Protein AF-A0A943RKL8-F1 (afdb_monomer_lite)

Foldseek 3Di:
DAPCPPPQALVVVLVCCVVPNQDPDPVNLVSNLVRVVPYDVVRLLVLLQFCQAADPVRHGDSVHHDDHPGHRSNVSSLVSCVVNDPPVVSVVSCLVRRPPCNVVVVVVVVVVVVVVVVVVVVVVVVVVVVVVVVVVVVVVVVVVVVVVVVVVVVVVVVVVVVVVVVVVVVVVVVVVD

Sequence (177 aa):
MSKYDDIKTAAELVAEVRAHGLSLDQEDICRVQDIFGNAPIEDLVALANDIGRNNRNGEPDPKGSMSSNRPATQNTFYSILFRIWHWEDATRFWNQHTNPEHEEVMELRAKLKAEMSEHSTTKKVLEHEHSAVLDERGQVCELKAKVACLESFRHENNMTIMELKAKLYDLMVEKEG

pLDDT: mean 90.19, std 8.14, range [50.78, 97.88]

Secondary structure (DSSP, 8-state):
--TTTT--SHHHHHHHHHHH----SHHHHHHHHHHHHHS-HHHHHHHHH--S-B-TTSSB-TT--B--SSPPSHHHHHHHHHHHS-HHHHHHHHHHHT-TTHHHHHHHHHHHHHHHHHHHHHHHHHHHHHHHHHHHHHHHHHHHHHHHHHHHHHHHHHHHHHHHHHHHHHHHHHHH-

Structure (mmCIF, N/CA/C/O backbone):
data_AF-A0A943RKL8-F1
#
_entry.id   AF-A0A943RKL8-F1
#
loop_
_atom_site.group_PDB
_atom_site.id
_atom_site.type_symbol
_atom_site.label_atom_id
_atom_site.label_alt_id
_atom_site.label_comp_id
_atom_site.label_asym_id
_atom_site.label_entity_id
_atom_site.label_seq_id
_atom_site.pdbx_PDB_ins_code
_atom_site.Cartn_x
_atom_site.Cartn_y
_atom_site.Cartn_z
_atom_site.occupancy
_atom_site.B_iso_or_equiv
_atom_site.auth_seq_id
_atom_site.auth_comp_id
_atom_site.auth_asym_id
_atom_site.auth_atom_id
_atom_site.pdbx_PDB_model_num
ATOM 1 N N . MET A 1 1 ? 21.661 -7.142 -40.809 1.00 74.62 1 MET A N 1
ATOM 2 C CA . MET A 1 1 ? 22.591 -6.323 -39.997 1.00 74.62 1 MET A CA 1
ATOM 3 C C . MET A 1 1 ? 21.733 -5.269 -39.364 1.00 74.62 1 MET A C 1
ATOM 5 O O . MET A 1 1 ? 21.033 -4.573 -40.099 1.00 74.62 1 MET A O 1
ATOM 9 N N . SER A 1 2 ? 21.715 -5.241 -38.040 1.00 82.19 2 SER A N 1
ATOM 10 C CA . SER A 1 2 ? 20.876 -4.314 -37.302 1.00 82.19 2 SER A CA 1
ATOM 11 C C . SER A 1 2 ? 21.472 -2.917 -37.402 1.00 82.19 2 SER A C 1
ATOM 13 O O . SER A 1 2 ? 22.690 -2.736 -37.367 1.00 82.19 2 SER A O 1
ATOM 15 N N . LYS A 1 3 ? 20.615 -1.898 -37.472 1.00 85.38 3 LYS A N 1
ATOM 16 C CA . LYS A 1 3 ? 21.073 -0.501 -37.441 1.00 85.38 3 LYS A CA 1
ATOM 17 C C . LYS A 1 3 ? 21.693 -0.107 -36.091 1.00 85.38 3 LYS A C 1
ATOM 19 O O . LYS A 1 3 ? 22.279 0.962 -35.972 1.00 85.38 3 LYS A O 1
ATOM 24 N N . TYR A 1 4 ? 21.548 -0.965 -35.082 1.00 91.00 4 TYR A N 1
ATOM 25 C CA . TYR A 1 4 ? 22.038 -0.775 -33.722 1.00 91.00 4 TYR A CA 1
ATOM 26 C C . TYR A 1 4 ? 23.272 -1.636 -33.401 1.00 91.00 4 TYR A C 1
ATOM 28 O O . TYR A 1 4 ? 23.685 -1.698 -32.243 1.00 91.00 4 TYR A O 1
ATOM 36 N N . ASP A 1 5 ? 23.875 -2.303 -34.392 1.00 87.12 5 ASP A N 1
ATOM 37 C CA . ASP A 1 5 ? 25.042 -3.173 -34.179 1.00 87.12 5 ASP A CA 1
ATOM 38 C C . ASP A 1 5 ? 26.249 -2.406 -33.606 1.00 87.12 5 ASP A C 1
ATOM 40 O O . ASP A 1 5 ? 26.923 -2.905 -32.702 1.00 87.12 5 ASP A O 1
ATOM 44 N N . ASP A 1 6 ? 26.457 -1.161 -34.044 1.00 90.56 6 ASP A N 1
ATOM 45 C CA . ASP A 1 6 ? 27.565 -0.306 -33.596 1.00 90.56 6 ASP A CA 1
ATOM 46 C C . ASP A 1 6 ? 27.328 0.358 -32.226 1.00 90.56 6 ASP A C 1
ATOM 48 O O . ASP A 1 6 ? 28.255 0.927 -31.641 1.00 90.56 6 ASP A O 1
ATOM 52 N N . ILE A 1 7 ? 26.107 0.274 -31.686 1.00 92.31 7 ILE A N 1
ATOM 53 C CA . ILE A 1 7 ? 25.731 0.907 -30.418 1.00 92.31 7 ILE A CA 1
ATOM 54 C C . ILE A 1 7 ? 26.091 0.000 -29.245 1.00 92.31 7 ILE A C 1
ATOM 56 O O . ILE A 1 7 ? 25.768 -1.193 -29.228 1.00 92.31 7 ILE A O 1
ATOM 60 N N . LYS A 1 8 ? 26.745 0.579 -28.231 1.00 88.94 8 LYS A N 1
ATOM 61 C CA . LYS A 1 8 ? 27.226 -0.168 -27.059 1.00 88.94 8 LYS A CA 1
ATOM 62 C C . LYS A 1 8 ? 26.520 0.211 -25.771 1.00 88.94 8 LYS A C 1
ATOM 64 O O . LYS A 1 8 ? 26.449 -0.624 -24.874 1.00 88.94 8 LYS A O 1
ATOM 69 N N . THR A 1 9 ? 26.013 1.437 -25.661 1.00 92.44 9 THR A N 1
ATOM 70 C CA . THR A 1 9 ? 25.404 1.928 -24.418 1.00 92.44 9 THR A CA 1
ATOM 71 C C . THR A 1 9 ? 23.924 2.257 -24.582 1.00 92.44 9 THR A C 1
ATOM 73 O O . THR A 1 9 ? 23.459 2.640 -25.658 1.00 92.44 9 THR A O 1
ATOM 76 N N . ALA A 1 10 ? 23.167 2.158 -23.486 1.00 92.50 10 ALA A N 1
ATOM 77 C CA . ALA A 1 10 ? 21.762 2.563 -23.467 1.00 92.50 10 ALA A CA 1
ATOM 78 C C . ALA A 1 10 ? 21.591 4.064 -23.770 1.00 92.50 10 ALA A C 1
ATOM 80 O O . ALA A 1 10 ? 20.625 4.457 -24.421 1.00 92.50 10 ALA A O 1
ATOM 81 N N . ALA A 1 11 ? 22.547 4.905 -23.359 1.00 92.50 11 ALA A N 1
ATOM 82 C CA . ALA A 1 11 ? 22.515 6.342 -23.622 1.00 92.50 11 ALA A CA 1
ATOM 83 C C . ALA A 1 11 ? 22.694 6.671 -25.114 1.00 92.50 11 ALA A C 1
ATOM 85 O O . ALA A 1 11 ? 21.946 7.489 -25.654 1.00 92.50 11 ALA A O 1
ATOM 86 N N . GLU A 1 12 ? 23.638 6.007 -25.790 1.00 93.19 12 GLU A N 1
ATOM 87 C CA . GLU A 1 12 ? 23.808 6.100 -27.247 1.00 93.19 12 GLU A CA 1
ATOM 88 C C . GLU A 1 12 ? 22.541 5.646 -27.973 1.00 93.19 12 GLU A C 1
ATOM 90 O O . GLU A 1 12 ? 22.071 6.331 -28.879 1.00 93.19 12 GLU A O 1
ATOM 95 N N . LEU A 1 13 ? 21.933 4.544 -27.524 1.00 93.75 13 LEU A N 1
ATOM 96 C CA . LEU A 1 13 ? 20.703 4.035 -28.118 1.00 93.75 13 LEU A CA 1
ATOM 97 C C . LEU A 1 13 ? 19.536 5.018 -27.973 1.00 93.75 13 LEU A C 1
ATOM 99 O O . LEU A 1 13 ? 18.816 5.275 -28.936 1.00 93.75 13 LEU A O 1
ATOM 103 N N . VAL A 1 14 ? 19.352 5.604 -26.788 1.00 93.62 14 VAL A N 1
ATOM 104 C CA . VAL A 1 14 ? 18.321 6.625 -26.557 1.00 93.62 14 VAL A CA 1
ATOM 105 C C . VAL A 1 14 ? 18.575 7.866 -27.418 1.00 93.62 14 VAL A C 1
ATOM 107 O O . VAL A 1 14 ? 17.624 8.449 -27.943 1.00 93.62 14 VAL A O 1
ATOM 110 N N . ALA A 1 15 ? 19.835 8.270 -27.602 1.00 91.75 15 ALA A N 1
ATOM 111 C CA . ALA A 1 15 ? 20.188 9.389 -28.471 1.00 91.75 15 ALA A CA 1
ATOM 112 C C . ALA A 1 15 ? 19.869 9.097 -29.948 1.00 91.75 15 ALA A C 1
ATOM 114 O O . ALA A 1 15 ? 19.265 9.948 -30.606 1.00 91.75 15 ALA A O 1
ATOM 115 N N . GLU A 1 16 ? 20.201 7.898 -30.428 1.00 92.56 16 GLU A N 1
ATOM 116 C CA . GLU A 1 16 ? 19.923 7.436 -31.791 1.00 92.56 16 GLU A CA 1
ATOM 117 C C . GLU A 1 16 ? 18.415 7.356 -32.058 1.00 92.56 16 GLU A C 1
ATOM 119 O O . GLU A 1 16 ? 17.901 7.928 -33.020 1.00 92.56 16 GLU A O 1
ATOM 124 N N . VAL A 1 17 ? 17.666 6.720 -31.155 1.00 93.12 17 VAL A N 1
ATOM 125 C CA . VAL A 1 17 ? 16.204 6.607 -31.252 1.00 93.12 17 VAL A CA 1
ATOM 126 C C . VAL A 1 17 ? 15.536 7.979 -31.200 1.00 93.12 17 VAL A C 1
ATOM 128 O O . VAL A 1 17 ? 14.541 8.204 -31.885 1.00 93.12 17 VAL A O 1
ATOM 131 N N . ARG A 1 18 ? 16.079 8.930 -30.438 1.00 90.56 18 ARG A N 1
ATOM 132 C CA . ARG A 1 18 ? 15.568 10.305 -30.416 1.00 90.56 18 ARG A CA 1
ATOM 133 C C . ARG A 1 18 ? 15.784 11.027 -31.749 1.00 90.56 18 ARG A C 1
ATOM 135 O O . ARG A 1 18 ? 14.936 11.826 -32.130 1.00 90.56 18 ARG A O 1
ATOM 142 N N . ALA A 1 19 ? 16.908 10.789 -32.424 1.00 90.25 19 ALA A N 1
ATOM 143 C CA . ALA A 1 19 ? 17.242 11.453 -33.683 1.00 90.25 19 ALA A CA 1
ATOM 144 C C . ALA A 1 19 ? 16.520 10.832 -34.891 1.00 90.25 19 ALA A C 1
ATOM 146 O O . ALA A 1 19 ? 16.073 11.556 -35.781 1.00 90.25 19 ALA A O 1
ATOM 147 N N . HIS A 1 20 ? 16.384 9.505 -34.907 1.00 91.38 20 HIS A N 1
ATOM 148 C CA . HIS A 1 20 ? 15.975 8.747 -36.094 1.00 91.38 20 HIS A CA 1
ATOM 149 C C . HIS A 1 20 ? 14.748 7.848 -35.885 1.00 91.38 20 HIS A C 1
ATOM 151 O O . HIS A 1 20 ? 14.254 7.249 -36.840 1.00 91.38 20 HIS A O 1
ATOM 157 N N . GLY A 1 21 ? 14.226 7.764 -34.661 1.00 91.19 21 GLY A N 1
ATOM 158 C CA . GLY A 1 21 ? 13.115 6.887 -34.304 1.00 91.19 21 GLY A CA 1
ATOM 159 C C . GLY A 1 21 ? 13.536 5.437 -34.034 1.00 91.19 21 GLY A C 1
ATOM 160 O O . GLY A 1 21 ? 14.584 4.943 -34.473 1.00 91.19 21 GLY A O 1
ATOM 161 N N . LEU A 1 22 ? 12.681 4.728 -33.294 1.00 92.25 22 LEU A N 1
ATOM 162 C CA . LEU A 1 22 ? 12.873 3.314 -32.979 1.00 92.25 22 LEU A CA 1
ATOM 163 C C . LEU A 1 22 ? 12.516 2.463 -34.204 1.00 92.25 22 LEU A C 1
ATOM 165 O O . LEU A 1 22 ? 11.413 2.583 -34.735 1.00 92.25 22 LEU A O 1
ATOM 169 N N . SER A 1 23 ? 13.442 1.613 -34.655 1.00 92.94 23 SER A N 1
ATOM 170 C CA . SER A 1 23 ? 13.109 0.601 -35.666 1.00 92.94 23 SER A CA 1
ATOM 171 C C . SER A 1 23 ? 12.179 -0.449 -35.076 1.00 92.94 23 SER A C 1
ATOM 173 O O . SER A 1 23 ? 12.304 -0.806 -33.906 1.00 92.94 23 SER A O 1
ATOM 175 N N . LEU A 1 24 ? 11.245 -0.933 -35.891 1.00 90.31 24 LEU A N 1
ATOM 176 C CA . LEU A 1 24 ? 10.296 -1.978 -35.511 1.00 90.31 24 LEU A CA 1
ATOM 177 C C . LEU A 1 24 ? 10.668 -3.348 -36.086 1.00 90.31 24 LEU A C 1
ATOM 179 O O . LEU A 1 24 ? 9.935 -4.311 -35.855 1.00 90.31 24 LEU A O 1
ATOM 183 N N . ASP A 1 25 ? 11.780 -3.434 -36.816 1.00 93.56 25 ASP A N 1
ATOM 184 C CA . ASP A 1 25 ? 12.281 -4.691 -37.355 1.00 93.56 25 ASP A CA 1
ATOM 185 C C . ASP A 1 25 ? 12.717 -5.615 -36.214 1.00 93.56 25 ASP A C 1
ATOM 187 O O . ASP A 1 25 ? 13.297 -5.182 -35.217 1.00 93.56 25 ASP A O 1
ATOM 191 N N . GLN A 1 26 ? 12.424 -6.910 -36.343 1.00 90.75 26 GLN A N 1
ATOM 192 C CA . GLN A 1 26 ? 12.618 -7.863 -35.249 1.00 90.75 26 GLN A CA 1
ATOM 193 C C . GLN A 1 26 ? 14.086 -7.967 -34.807 1.00 90.75 26 GLN A C 1
ATOM 195 O O . GLN A 1 26 ? 14.352 -7.988 -33.608 1.00 90.75 26 GLN A O 1
ATOM 200 N N . GLU A 1 27 ? 15.028 -7.987 -35.755 1.00 91.88 27 GLU A N 1
ATOM 201 C CA . GLU A 1 27 ? 16.470 -8.009 -35.460 1.00 91.88 27 GLU A CA 1
ATOM 202 C C . GLU A 1 27 ? 16.899 -6.774 -34.652 1.00 91.88 27 GLU A C 1
ATOM 204 O O . GLU A 1 27 ? 17.646 -6.891 -33.681 1.00 91.88 27 GLU A O 1
ATOM 209 N N . ASP A 1 28 ? 16.365 -5.602 -35.005 1.00 92.25 28 ASP A N 1
ATOM 210 C CA . ASP A 1 28 ? 16.646 -4.347 -34.316 1.00 92.25 28 ASP A CA 1
ATOM 211 C C . ASP A 1 28 ? 16.054 -4.336 -32.900 1.00 92.25 28 ASP A C 1
ATOM 213 O O . ASP A 1 28 ? 16.731 -3.932 -31.959 1.00 92.25 28 ASP A O 1
ATOM 217 N N . ILE A 1 29 ? 14.824 -4.823 -32.712 1.00 92.88 29 ILE A N 1
ATOM 218 C CA . ILE A 1 29 ? 14.196 -4.919 -31.384 1.00 92.88 29 ILE A CA 1
ATOM 219 C C . ILE A 1 29 ? 14.968 -5.875 -30.468 1.00 92.88 29 ILE A C 1
ATOM 221 O O . ILE A 1 29 ? 15.193 -5.539 -29.304 1.00 92.88 29 ILE A O 1
ATOM 225 N N . CYS A 1 30 ? 15.416 -7.026 -30.977 1.00 92.50 30 CYS A N 1
ATOM 226 C CA . CYS A 1 30 ? 16.261 -7.945 -30.212 1.00 92.50 30 CYS A CA 1
ATOM 227 C C . CYS A 1 30 ? 17.591 -7.286 -29.823 1.00 92.50 30 CYS A C 1
ATOM 229 O O . CYS A 1 30 ? 18.016 -7.381 -28.674 1.00 92.50 30 CYS A O 1
ATOM 231 N N . ARG A 1 31 ? 18.213 -6.528 -30.734 1.00 93.06 31 ARG A N 1
ATOM 232 C CA . ARG A 1 31 ? 19.454 -5.809 -30.430 1.00 93.06 31 ARG A CA 1
ATOM 233 C C . ARG A 1 31 ? 19.253 -4.727 -29.364 1.00 93.06 31 ARG A C 1
ATOM 235 O O . ARG A 1 31 ? 20.083 -4.585 -28.470 1.00 93.06 31 ARG A O 1
ATOM 242 N N . VAL A 1 32 ? 18.141 -3.993 -29.421 1.00 94.25 32 VAL A N 1
ATOM 243 C CA . VAL A 1 32 ? 17.751 -3.002 -28.402 1.00 94.25 32 VAL A CA 1
ATOM 244 C C . VAL A 1 32 ? 17.541 -3.674 -27.042 1.00 94.25 32 VAL A C 1
ATOM 246 O O . VAL A 1 32 ? 18.025 -3.160 -26.032 1.00 94.25 32 VAL A O 1
ATOM 249 N N . GLN A 1 33 ? 16.863 -4.828 -27.014 1.00 93.94 33 GLN A N 1
ATOM 250 C CA . GLN A 1 33 ? 16.694 -5.644 -25.808 1.00 93.94 33 GLN A CA 1
ATOM 251 C C . GLN A 1 33 ? 18.042 -6.043 -25.206 1.00 93.94 33 GLN A C 1
ATOM 253 O O . GLN A 1 33 ? 18.228 -5.870 -24.005 1.00 93.94 33 GLN A O 1
ATOM 258 N N . ASP A 1 34 ? 18.991 -6.500 -26.022 1.00 94.38 34 ASP A N 1
ATOM 259 C CA . ASP A 1 34 ? 20.329 -6.870 -25.555 1.00 94.38 34 ASP A CA 1
ATOM 260 C C . ASP A 1 34 ? 21.092 -5.673 -24.980 1.00 94.38 34 ASP A C 1
ATOM 262 O O . ASP A 1 34 ? 21.758 -5.796 -23.952 1.00 94.38 34 ASP A O 1
ATOM 266 N N . ILE A 1 35 ? 21.010 -4.503 -25.619 1.00 93.56 35 ILE A N 1
ATOM 267 C CA . ILE A 1 35 ? 21.687 -3.289 -25.139 1.00 93.56 35 ILE A CA 1
ATOM 268 C C . ILE A 1 35 ? 21.117 -2.865 -23.780 1.00 93.56 35 ILE A C 1
ATOM 270 O O . ILE A 1 35 ? 21.881 -2.587 -22.859 1.00 93.56 35 ILE A O 1
ATOM 274 N N . PHE A 1 36 ? 19.790 -2.848 -23.627 1.00 93.62 36 PHE A N 1
ATOM 275 C CA . PHE A 1 36 ? 19.147 -2.492 -22.357 1.00 93.62 36 PHE A CA 1
ATOM 276 C C . PHE A 1 36 ? 19.339 -3.571 -21.284 1.00 93.62 36 PHE A C 1
ATOM 278 O O . PHE A 1 36 ? 19.518 -3.238 -20.119 1.00 93.62 36 PHE A O 1
ATOM 285 N N . GLY A 1 37 ? 19.332 -4.851 -21.661 1.00 91.69 37 GLY A N 1
ATOM 286 C CA . GLY A 1 37 ? 19.516 -5.976 -20.742 1.00 91.69 37 GLY A CA 1
ATOM 287 C C . GLY A 1 37 ? 20.939 -6.106 -20.197 1.00 91.69 37 GLY A C 1
ATOM 288 O O . GLY A 1 37 ? 21.119 -6.621 -19.097 1.00 91.69 37 GLY A O 1
ATOM 289 N N . ASN A 1 38 ? 21.941 -5.619 -20.936 1.00 93.31 38 ASN A N 1
ATOM 290 C CA . ASN A 1 38 ? 23.343 -5.607 -20.505 1.00 93.31 38 ASN A CA 1
ATOM 291 C C . ASN A 1 38 ? 23.782 -4.274 -19.871 1.00 93.31 38 ASN A C 1
ATOM 293 O O . ASN A 1 38 ? 24.912 -4.174 -19.391 1.00 93.31 38 ASN A O 1
ATOM 297 N N . ALA A 1 39 ? 22.930 -3.247 -19.885 1.00 93.81 39 ALA A N 1
ATOM 298 C CA . ALA A 1 39 ? 23.236 -1.962 -19.269 1.00 93.81 39 ALA A CA 1
ATOM 299 C C . ALA A 1 39 ? 23.153 -2.054 -17.733 1.00 93.81 39 ALA A C 1
ATOM 301 O O . ALA A 1 39 ? 22.281 -2.750 -17.203 1.00 93.81 39 ALA A O 1
ATOM 302 N N . PRO A 1 40 ? 24.024 -1.345 -16.993 1.00 93.62 40 PRO A N 1
ATOM 303 C CA . PRO A 1 40 ? 23.907 -1.267 -15.545 1.00 93.62 40 PRO A CA 1
ATOM 304 C C . PRO A 1 40 ? 22.622 -0.523 -15.164 1.00 93.62 40 PRO A C 1
ATOM 306 O O . PRO A 1 40 ? 22.170 0.395 -15.857 1.00 93.62 40 PRO A O 1
ATOM 309 N N . ILE A 1 41 ? 22.024 -0.926 -14.043 1.00 90.88 41 ILE A N 1
ATOM 310 C CA . ILE A 1 41 ? 20.734 -0.390 -13.602 1.00 90.88 41 ILE A CA 1
ATOM 311 C C . ILE A 1 41 ? 20.818 1.116 -13.332 1.00 90.88 41 ILE A C 1
ATOM 313 O O . ILE A 1 41 ? 19.871 1.845 -13.611 1.00 90.88 41 ILE A O 1
ATOM 317 N N . GLU A 1 42 ? 21.967 1.600 -12.862 1.00 90.06 42 GLU A N 1
ATOM 318 C CA . GLU A 1 42 ? 22.226 3.008 -12.578 1.00 90.06 42 GLU A CA 1
ATOM 319 C C . GLU A 1 42 ? 22.132 3.876 -13.840 1.00 90.06 42 GLU A C 1
ATOM 321 O O . GLU A 1 42 ? 21.551 4.960 -13.790 1.00 90.06 42 GLU A O 1
ATOM 326 N N . ASP A 1 43 ? 22.620 3.381 -14.982 1.00 91.62 43 ASP A N 1
ATOM 327 C CA . ASP A 1 43 ? 22.546 4.097 -16.262 1.00 91.62 43 ASP A CA 1
ATOM 328 C C . ASP A 1 43 ? 21.101 4.165 -16.769 1.00 91.62 43 ASP A C 1
ATOM 330 O O . ASP A 1 43 ? 20.649 5.203 -17.260 1.00 91.62 43 ASP A O 1
ATOM 334 N N . LEU A 1 44 ? 20.341 3.075 -16.610 1.00 93.00 44 LEU A N 1
ATOM 335 C CA . LEU A 1 44 ? 18.919 3.040 -16.956 1.00 93.00 44 LEU A CA 1
ATOM 336 C C . LEU A 1 44 ? 18.113 3.996 -16.071 1.00 93.00 44 LEU A C 1
ATOM 338 O O . LEU A 1 44 ? 17.272 4.736 -16.575 1.00 93.00 44 LEU A O 1
ATOM 342 N N . VAL A 1 45 ? 18.397 4.030 -14.767 1.00 91.62 45 VAL A N 1
ATOM 343 C CA . VAL A 1 45 ? 17.763 4.954 -13.815 1.00 91.62 45 VAL A CA 1
ATOM 344 C C . VAL A 1 45 ? 18.117 6.406 -14.143 1.00 91.62 45 VAL A C 1
ATOM 346 O O . VAL A 1 45 ? 17.239 7.269 -14.094 1.00 91.62 45 VAL A O 1
ATOM 349 N N . ALA A 1 46 ? 19.362 6.694 -14.530 1.00 89.56 46 ALA A N 1
ATOM 350 C CA . ALA A 1 46 ? 19.777 8.034 -14.937 1.00 89.56 46 ALA A CA 1
ATOM 351 C C . ALA A 1 46 ? 19.011 8.522 -16.180 1.00 89.56 46 ALA A C 1
ATOM 353 O O . ALA A 1 46 ? 18.523 9.651 -16.193 1.00 89.56 46 ALA A O 1
ATOM 354 N N . LEU A 1 47 ? 18.844 7.664 -17.192 1.00 91.44 47 LEU A N 1
ATOM 355 C CA . LEU A 1 47 ? 18.055 7.966 -18.395 1.00 91.44 47 LEU A CA 1
ATOM 356 C C . LEU A 1 47 ? 16.560 8.113 -18.081 1.00 91.44 47 LEU A C 1
ATOM 358 O O . LEU A 1 47 ? 15.894 9.010 -18.597 1.00 91.44 47 LEU A O 1
ATOM 362 N N . ALA A 1 48 ? 16.034 7.260 -17.204 1.00 91.25 48 ALA A N 1
ATOM 363 C CA . ALA A 1 48 ? 14.640 7.289 -16.780 1.00 91.25 48 ALA A CA 1
ATOM 364 C C . ALA A 1 48 ? 14.280 8.553 -15.992 1.00 91.25 48 ALA A C 1
ATOM 366 O O . ALA A 1 48 ? 13.140 9.009 -16.055 1.00 91.25 48 ALA A O 1
ATOM 367 N N . ASN A 1 49 ? 15.238 9.130 -15.267 1.00 88.75 49 ASN A N 1
ATOM 368 C CA . ASN A 1 49 ? 15.038 10.305 -14.419 1.00 88.75 49 ASN A CA 1
ATOM 369 C C . ASN A 1 49 ? 15.533 11.617 -15.042 1.00 88.75 49 ASN A C 1
ATOM 371 O O . ASN A 1 49 ? 15.373 12.685 -14.449 1.00 88.75 49 ASN A O 1
ATOM 375 N N . ASP A 1 50 ? 16.089 11.574 -16.252 1.00 88.50 50 ASP A N 1
ATOM 376 C CA . ASP A 1 50 ? 16.488 12.771 -16.979 1.00 88.50 50 ASP A CA 1
ATOM 377 C C . ASP A 1 50 ? 15.287 13.458 -17.653 1.00 88.50 50 ASP A C 1
ATOM 379 O O . ASP A 1 50 ? 14.922 13.203 -18.808 1.00 88.50 50 ASP A O 1
ATOM 383 N N . ILE A 1 51 ? 14.733 14.421 -16.918 1.00 85.25 51 ILE A N 1
ATOM 384 C CA . ILE A 1 51 ? 13.657 15.316 -17.356 1.00 85.25 51 ILE A CA 1
ATOM 385 C C . ILE A 1 51 ? 14.157 16.573 -18.091 1.00 85.25 51 ILE A C 1
ATOM 387 O O . ILE A 1 51 ? 13.400 17.527 -18.277 1.00 85.25 51 ILE A O 1
ATOM 391 N N . GLY A 1 52 ? 15.432 16.622 -18.494 1.00 83.38 52 GLY A N 1
ATOM 392 C CA . GLY A 1 52 ? 16.005 17.782 -19.183 1.00 83.38 52 GLY A CA 1
ATOM 393 C C . GLY A 1 52 ? 16.167 19.008 -18.282 1.00 83.38 52 GLY A C 1
ATOM 394 O O . GLY A 1 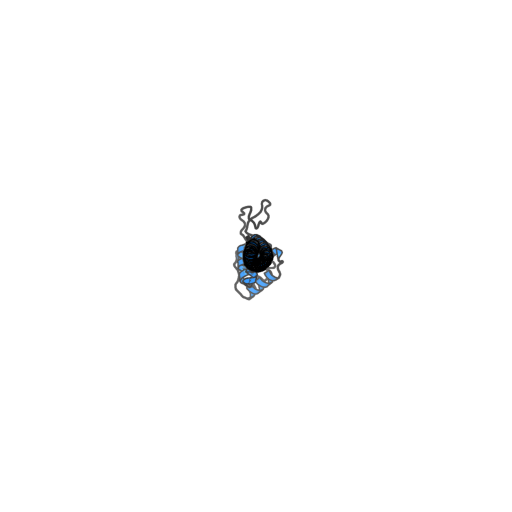52 ? 16.187 20.137 -18.767 1.00 83.38 52 GLY A O 1
ATOM 395 N N . ARG A 1 53 ? 16.263 18.819 -16.963 1.00 83.31 53 ARG A N 1
ATOM 396 C CA . ARG A 1 53 ? 16.471 19.897 -15.987 1.00 83.31 53 ARG A CA 1
ATOM 397 C C . ARG A 1 53 ? 17.741 19.673 -15.193 1.00 83.31 53 ARG A C 1
ATOM 399 O O . ARG A 1 53 ? 18.162 18.534 -15.010 1.00 83.31 53 ARG A O 1
ATOM 406 N N . ASN A 1 54 ? 18.312 20.775 -14.715 1.00 81.81 54 ASN A N 1
ATOM 407 C CA . ASN A 1 54 ? 19.531 20.757 -13.921 1.00 81.81 54 ASN A CA 1
ATOM 408 C C . ASN A 1 54 ? 19.291 21.346 -12.524 1.00 81.81 54 ASN A C 1
ATOM 410 O O . ASN A 1 54 ? 18.373 22.143 -12.316 1.00 81.81 54 ASN A O 1
ATOM 414 N N . ASN A 1 55 ? 20.146 20.982 -11.573 1.00 80.06 55 ASN A N 1
ATOM 415 C CA . ASN A 1 55 ? 20.237 21.625 -10.270 1.00 80.06 55 ASN A CA 1
ATOM 416 C C . ASN A 1 55 ? 21.040 22.940 -10.375 1.00 80.06 55 ASN A C 1
ATOM 418 O O . ASN A 1 55 ? 21.517 23.332 -11.443 1.00 80.06 55 ASN A O 1
ATOM 422 N N . ARG A 1 56 ? 21.221 23.636 -9.246 1.00 77.12 56 ARG A N 1
ATOM 423 C CA . ARG A 1 56 ? 21.998 24.892 -9.181 1.00 77.12 56 ARG A CA 1
ATOM 424 C C . ARG A 1 56 ? 23.477 24.734 -9.558 1.00 77.12 56 ARG A C 1
ATOM 426 O O . ARG A 1 56 ? 24.108 25.729 -9.894 1.00 77.12 56 ARG A O 1
ATOM 433 N N . ASN A 1 57 ? 23.999 23.510 -9.524 1.00 77.44 57 ASN A N 1
ATOM 434 C CA . ASN A 1 57 ? 25.382 23.184 -9.864 1.00 77.44 57 ASN A CA 1
ATOM 435 C C . ASN A 1 57 ? 25.539 22.780 -11.343 1.00 77.44 57 ASN A C 1
ATOM 437 O O . ASN A 1 57 ? 26.655 22.544 -11.793 1.00 77.44 57 ASN A O 1
ATOM 441 N N . GLY A 1 58 ? 24.441 22.722 -12.109 1.00 68.06 58 GLY A N 1
ATOM 442 C CA . GLY A 1 58 ? 24.446 22.317 -13.516 1.00 68.06 58 GLY A CA 1
ATOM 443 C C . GLY A 1 58 ? 24.365 20.805 -13.748 1.00 68.06 58 GLY A C 1
ATOM 444 O O . GLY A 1 58 ? 24.452 20.373 -14.896 1.00 68.06 58 GLY A O 1
ATOM 445 N N . GLU A 1 59 ? 24.169 20.005 -12.701 1.00 75.56 59 GLU A N 1
A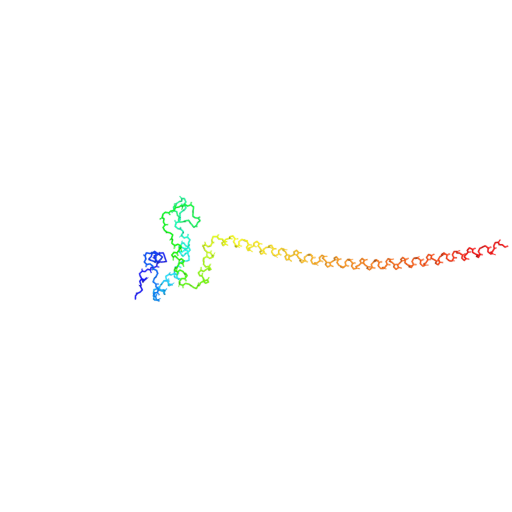TOM 446 C CA . GLU A 1 59 ? 24.014 18.548 -12.792 1.00 75.56 59 GLU A CA 1
ATOM 447 C C . GLU A 1 59 ? 22.550 18.177 -13.074 1.00 75.56 59 GLU A C 1
ATOM 449 O O . GLU A 1 59 ? 21.664 18.931 -12.668 1.00 75.56 59 GLU A O 1
ATOM 454 N N . PRO A 1 60 ? 22.262 17.032 -13.722 1.00 73.00 60 PRO A N 1
ATOM 455 C CA . PRO A 1 60 ? 20.893 16.575 -13.962 1.00 73.00 60 PRO A CA 1
ATOM 456 C C . PRO A 1 60 ? 20.070 16.493 -12.668 1.00 73.00 60 PRO A C 1
ATOM 458 O O . PRO A 1 60 ? 20.508 15.895 -11.689 1.00 73.00 60 PRO A O 1
ATOM 461 N N . ASP A 1 61 ? 18.871 17.076 -12.673 1.00 76.38 61 ASP A N 1
ATOM 462 C CA . ASP A 1 61 ? 17.971 17.106 -11.520 1.00 76.38 61 ASP A CA 1
ATOM 463 C C . ASP A 1 61 ? 16.595 16.511 -11.857 1.00 76.38 61 ASP A C 1
ATOM 465 O O . ASP A 1 61 ? 15.790 17.172 -12.527 1.00 76.38 61 ASP A O 1
ATOM 469 N N . PRO A 1 62 ? 16.288 15.310 -11.337 1.00 71.94 62 PRO A N 1
ATOM 470 C CA . PRO A 1 62 ? 14.987 14.663 -11.495 1.00 71.94 62 PRO A CA 1
ATOM 471 C C . PRO A 1 62 ? 13.818 15.431 -10.864 1.00 71.94 62 PRO A C 1
ATOM 473 O O . PRO A 1 62 ? 12.677 15.255 -11.281 1.00 71.94 62 PRO A O 1
ATOM 476 N N . LYS A 1 63 ? 14.073 16.288 -9.863 1.00 72.44 63 LYS A N 1
ATOM 477 C CA . LYS A 1 63 ? 13.047 17.109 -9.189 1.00 72.44 63 LYS A CA 1
ATOM 478 C C . LYS A 1 63 ? 12.878 18.485 -9.838 1.00 72.44 63 LYS A C 1
ATOM 480 O O . LYS A 1 63 ? 11.922 19.200 -9.546 1.00 72.44 63 LYS A O 1
ATOM 485 N N . GLY A 1 64 ? 13.759 18.832 -10.775 1.00 66.38 64 GLY A N 1
ATOM 486 C CA . GLY A 1 64 ? 13.552 19.923 -11.712 1.00 66.38 64 GLY A CA 1
ATOM 487 C C . GLY A 1 64 ? 13.696 21.331 -11.142 1.00 66.38 64 GLY A C 1
ATOM 488 O O . GLY A 1 64 ? 12.852 22.178 -11.445 1.00 66.38 64 GLY A O 1
ATOM 489 N N . SER A 1 65 ? 14.761 21.591 -10.381 1.00 76.25 65 SER A N 1
ATOM 490 C CA . SER A 1 65 ? 15.021 22.867 -9.698 1.00 76.25 65 SER A CA 1
ATOM 491 C C . SER A 1 65 ? 15.276 24.056 -10.630 1.00 76.25 65 SER A C 1
ATOM 493 O O . SER A 1 65 ? 14.941 25.181 -10.267 1.00 76.25 65 SER A O 1
ATOM 495 N N . MET A 1 66 ? 15.872 23.847 -11.810 1.00 71.31 66 MET A N 1
ATOM 496 C CA . MET A 1 66 ? 16.143 24.913 -12.782 1.00 71.31 66 MET A CA 1
ATOM 497 C C . MET A 1 66 ? 15.727 24.498 -14.193 1.00 71.31 66 MET A C 1
ATOM 499 O O . MET A 1 66 ? 15.968 23.369 -14.630 1.00 71.31 66 MET A O 1
ATOM 503 N N . SER A 1 67 ? 15.127 25.441 -14.927 1.00 70.00 67 SER A N 1
ATOM 504 C CA . SER A 1 67 ? 14.873 25.265 -16.357 1.00 70.00 67 SER A CA 1
ATOM 505 C C . SER A 1 67 ? 16.199 25.128 -17.101 1.00 70.00 67 SER A C 1
ATOM 507 O O . SER A 1 67 ? 17.126 25.909 -16.879 1.00 70.00 67 SER A O 1
ATOM 509 N N . SER A 1 68 ? 16.278 24.148 -17.993 1.00 69.19 68 SER A N 1
ATOM 510 C CA . SER A 1 68 ? 17.386 23.993 -18.922 1.00 69.19 68 SER A CA 1
ATOM 511 C C . SER A 1 68 ? 16.818 23.839 -20.333 1.00 69.19 68 SER A C 1
ATOM 513 O O . SER A 1 68 ? 15.752 23.258 -20.513 1.00 69.19 68 SER A O 1
ATOM 515 N N . ASN A 1 69 ? 17.529 24.339 -21.345 1.00 77.06 69 ASN A N 1
ATOM 516 C CA . ASN A 1 69 ? 17.162 24.120 -22.751 1.00 77.06 69 ASN A CA 1
ATOM 517 C C . ASN A 1 69 ? 17.562 22.713 -23.247 1.00 77.06 69 ASN A C 1
ATOM 519 O O . ASN A 1 69 ? 17.557 22.463 -24.453 1.00 77.06 69 ASN A O 1
ATOM 523 N N . ARG A 1 70 ? 17.958 21.797 -22.348 1.00 81.88 70 ARG A N 1
ATOM 524 C CA . ARG A 1 70 ? 18.327 20.426 -22.704 1.00 81.88 70 ARG A CA 1
ATOM 525 C C . ARG A 1 70 ? 17.063 19.595 -22.953 1.00 81.88 70 ARG A C 1
ATOM 527 O O . ARG A 1 70 ? 16.193 19.553 -22.086 1.00 81.88 70 ARG A O 1
ATOM 534 N N . PRO A 1 71 ? 16.964 18.878 -24.083 1.00 80.38 71 PRO A N 1
ATOM 535 C CA . PRO A 1 71 ? 15.860 17.953 -24.304 1.00 80.38 71 PRO A CA 1
ATOM 536 C C . PRO A 1 71 ? 15.938 16.776 -23.322 1.00 80.38 71 PRO A C 1
ATOM 538 O O . PRO A 1 71 ? 16.992 16.152 -23.190 1.00 80.38 71 PRO A O 1
ATOM 541 N N . ALA A 1 72 ? 14.818 16.464 -22.668 1.00 86.75 72 ALA A N 1
ATOM 542 C CA . ALA A 1 72 ? 14.685 15.314 -21.775 1.00 86.75 72 ALA A CA 1
ATOM 543 C C . ALA A 1 72 ? 14.912 13.989 -22.521 1.00 86.75 72 ALA A C 1
ATOM 545 O O . ALA A 1 72 ? 14.479 13.838 -23.669 1.00 86.75 72 ALA A O 1
ATOM 546 N N . THR A 1 73 ? 15.556 13.019 -21.872 1.00 89.31 73 THR A N 1
ATOM 547 C CA . THR A 1 73 ? 15.727 11.661 -22.420 1.00 89.31 73 THR A CA 1
ATOM 548 C C . THR A 1 73 ? 14.691 10.672 -21.884 1.00 89.31 73 THR A C 1
ATOM 550 O O . THR A 1 73 ? 14.400 9.689 -22.567 1.00 89.31 73 THR A O 1
ATOM 553 N N . GLN A 1 74 ? 14.036 10.989 -20.760 1.00 90.75 74 GLN A N 1
ATOM 554 C CA . GLN A 1 74 ? 13.011 10.168 -20.106 1.00 90.75 74 GLN A CA 1
ATOM 555 C C . GLN A 1 74 ? 11.907 9.677 -21.057 1.00 90.75 74 GLN A C 1
ATOM 557 O O . GLN A 1 74 ? 11.600 8.487 -21.089 1.00 90.75 74 GLN A O 1
ATOM 562 N N . ASN A 1 75 ? 11.310 10.570 -21.854 1.00 90.62 75 ASN A N 1
ATOM 563 C CA . ASN A 1 75 ? 10.204 10.195 -22.745 1.00 90.62 75 ASN A CA 1
ATOM 564 C C . ASN A 1 75 ? 10.640 9.154 -23.782 1.00 90.62 75 ASN A C 1
ATOM 566 O O . ASN A 1 75 ? 9.952 8.157 -24.003 1.00 90.62 75 ASN A O 1
ATOM 570 N N . THR A 1 76 ? 11.806 9.369 -24.393 1.00 93.69 76 THR A N 1
ATOM 571 C CA . THR A 1 76 ? 12.376 8.439 -25.367 1.00 93.69 76 THR A CA 1
ATOM 572 C C . THR A 1 76 ? 12.742 7.118 -24.697 1.00 93.69 76 THR A C 1
ATOM 574 O O . THR A 1 76 ? 12.401 6.060 -25.221 1.00 93.69 76 THR A O 1
ATOM 577 N N . PHE A 1 77 ? 13.357 7.165 -23.513 1.00 94.81 77 PHE A N 1
ATOM 578 C CA . PHE A 1 77 ? 13.689 5.981 -22.726 1.00 94.81 77 PHE A CA 1
ATOM 579 C C . PHE A 1 77 ? 12.455 5.106 -22.470 1.00 94.81 77 PHE A C 1
ATOM 581 O O . PHE A 1 77 ? 12.458 3.932 -22.834 1.00 94.81 77 PHE A O 1
ATOM 588 N N . TYR A 1 78 ? 11.367 5.676 -21.944 1.00 94.25 78 TYR A N 1
ATOM 589 C CA . TYR A 1 78 ? 10.147 4.910 -21.683 1.00 94.25 78 TYR A CA 1
ATOM 590 C C . TYR A 1 78 ? 9.462 4.432 -22.966 1.00 94.25 78 TYR A C 1
ATOM 592 O O . TYR A 1 78 ? 8.943 3.318 -22.990 1.00 94.25 78 TYR A O 1
ATOM 600 N N . SER A 1 79 ? 9.513 5.206 -24.055 1.00 93.50 79 SER A N 1
ATOM 601 C CA . SER A 1 79 ? 8.983 4.757 -25.350 1.00 93.50 79 SER A CA 1
ATOM 602 C C . SER A 1 79 ? 9.683 3.495 -25.871 1.00 93.50 79 SER A C 1
ATOM 604 O O . SER A 1 79 ? 9.025 2.614 -26.423 1.00 93.50 79 SER A O 1
ATOM 606 N N . ILE A 1 80 ? 10.997 3.380 -25.642 1.00 94.31 80 ILE A N 1
ATOM 607 C CA . ILE A 1 80 ? 11.777 2.179 -25.952 1.00 94.31 80 ILE A CA 1
ATOM 608 C C . ILE A 1 80 ? 11.415 1.074 -24.963 1.00 94.31 80 ILE A C 1
ATOM 610 O O . ILE A 1 80 ? 11.056 -0.019 -25.391 1.00 94.31 80 ILE A O 1
ATOM 614 N N . LEU A 1 81 ? 11.446 1.368 -23.659 1.00 94.62 81 LEU A N 1
ATOM 615 C CA . LEU A 1 81 ? 11.234 0.399 -22.583 1.00 94.62 81 LEU A CA 1
ATOM 616 C C . LEU A 1 81 ? 9.905 -0.351 -22.730 1.00 94.62 81 LEU A C 1
ATOM 618 O O . LEU A 1 81 ? 9.891 -1.577 -22.721 1.00 94.62 81 LEU A O 1
ATOM 622 N N . PHE A 1 82 ? 8.798 0.364 -22.957 1.00 93.88 82 PHE A N 1
ATOM 623 C CA . PHE A 1 82 ? 7.474 -0.240 -23.167 1.00 93.88 82 PHE A CA 1
ATOM 624 C C . PHE A 1 82 ? 7.356 -1.036 -24.473 1.00 93.88 82 PHE A C 1
ATOM 626 O O . PHE A 1 82 ? 6.396 -1.786 -24.647 1.00 93.88 82 PHE A O 1
ATOM 633 N N . ARG A 1 83 ? 8.302 -0.872 -25.405 1.00 92.62 83 ARG A N 1
ATOM 634 C CA . ARG A 1 83 ? 8.358 -1.652 -26.642 1.00 92.62 83 ARG A CA 1
ATOM 635 C C . ARG A 1 83 ? 9.157 -2.941 -26.486 1.00 92.62 83 ARG A C 1
ATOM 637 O O . ARG A 1 83 ? 8.858 -3.908 -27.181 1.00 92.62 83 ARG A O 1
ATOM 644 N N . ILE A 1 84 ? 10.159 -2.943 -25.609 1.00 93.50 84 ILE A N 1
ATOM 645 C CA . ILE A 1 84 ? 11.073 -4.073 -25.425 1.00 93.50 84 ILE A CA 1
ATOM 646 C C . ILE A 1 84 ? 10.739 -4.954 -24.222 1.00 93.50 84 ILE A C 1
ATOM 648 O O . ILE A 1 84 ? 11.027 -6.149 -24.260 1.00 93.50 84 ILE A O 1
ATOM 652 N N . TRP A 1 85 ? 10.167 -4.389 -23.161 1.00 93.12 85 TRP A N 1
ATOM 653 C CA . TRP A 1 85 ? 9.815 -5.106 -21.938 1.00 93.12 85 TRP A CA 1
ATOM 654 C C . TRP A 1 85 ? 8.330 -5.436 -21.904 1.00 93.12 85 TRP A C 1
ATOM 656 O O . TRP A 1 85 ? 7.502 -4.772 -22.531 1.00 93.12 85 TRP A O 1
ATOM 666 N N . HIS A 1 86 ? 7.986 -6.457 -21.119 1.00 93.44 86 HIS A N 1
ATOM 667 C CA . HIS A 1 86 ? 6.594 -6.697 -20.780 1.00 93.44 86 HIS A CA 1
ATOM 668 C C . HIS A 1 86 ? 6.033 -5.481 -20.034 1.00 93.44 86 HIS A C 1
ATOM 670 O O . HIS A 1 86 ? 6.736 -4.847 -19.240 1.00 93.44 86 HIS A O 1
ATOM 676 N N . TRP A 1 87 ? 4.759 -5.161 -20.276 1.00 92.62 87 TRP A N 1
ATOM 677 C CA . TRP A 1 87 ? 4.138 -3.953 -19.729 1.00 92.62 87 TRP A CA 1
ATOM 678 C C . TRP A 1 87 ? 4.274 -3.886 -18.198 1.00 92.62 87 TRP A C 1
ATOM 680 O O . TRP A 1 87 ? 4.580 -2.829 -17.657 1.00 92.62 87 TRP A O 1
ATOM 690 N N . GLU A 1 88 ? 4.131 -5.026 -17.513 1.00 93.75 88 GLU A N 1
ATOM 691 C CA . GLU A 1 88 ? 4.246 -5.123 -16.052 1.00 93.75 88 GLU A CA 1
ATOM 692 C C . GLU A 1 88 ? 5.629 -4.730 -15.541 1.00 93.75 88 GLU A C 1
ATOM 694 O O . GLU A 1 88 ? 5.734 -4.050 -14.521 1.00 93.75 88 GLU A O 1
ATOM 699 N N . ASP A 1 89 ? 6.688 -5.137 -16.240 1.00 93.81 89 ASP A N 1
ATOM 700 C CA . ASP A 1 89 ? 8.061 -4.870 -15.819 1.00 93.81 89 ASP A CA 1
ATOM 701 C C . ASP A 1 89 ? 8.437 -3.411 -16.084 1.00 93.81 89 ASP A C 1
ATOM 703 O O . ASP A 1 89 ? 9.018 -2.760 -15.216 1.00 93.81 89 ASP A O 1
ATOM 707 N N . ALA A 1 90 ? 8.013 -2.852 -17.221 1.00 93.12 90 ALA A N 1
ATOM 708 C CA . ALA A 1 90 ? 8.186 -1.430 -17.517 1.00 93.12 90 ALA A CA 1
ATOM 709 C C . ALA A 1 90 ? 7.433 -0.542 -16.508 1.00 93.12 90 ALA A C 1
ATOM 711 O O . ALA A 1 90 ? 7.988 0.429 -15.988 1.00 93.12 90 ALA A O 1
ATOM 712 N N . THR A 1 91 ? 6.191 -0.896 -16.160 1.00 91.81 91 THR A N 1
ATOM 713 C CA . THR A 1 91 ? 5.415 -0.183 -15.135 1.00 91.81 91 THR A CA 1
ATOM 714 C C . THR A 1 91 ? 6.004 -0.365 -13.736 1.00 91.81 91 THR A C 1
ATOM 716 O O . THR A 1 91 ? 5.997 0.577 -12.941 1.00 91.81 91 THR A O 1
ATOM 719 N N . ARG A 1 92 ? 6.534 -1.548 -13.404 1.00 91.94 92 ARG A N 1
ATOM 720 C CA . ARG A 1 92 ? 7.223 -1.789 -12.128 1.00 91.94 92 ARG A CA 1
ATOM 721 C C . ARG A 1 92 ? 8.467 -0.916 -12.008 1.00 91.94 92 ARG A C 1
ATOM 723 O O . ARG A 1 92 ? 8.629 -0.262 -10.983 1.00 91.94 92 ARG A O 1
ATOM 730 N N . PHE A 1 93 ? 9.282 -0.855 -13.057 1.00 93.06 93 PHE A N 1
ATOM 731 C CA . PHE A 1 93 ? 10.470 -0.007 -13.105 1.00 93.06 93 PHE A CA 1
ATOM 732 C C . PHE A 1 93 ? 10.114 1.475 -12.955 1.00 93.06 93 PHE A C 1
ATOM 734 O O . PHE A 1 93 ? 10.699 2.161 -12.118 1.00 93.06 93 PHE A O 1
ATOM 741 N N . TRP A 1 94 ? 9.095 1.949 -13.684 1.00 91.69 94 TRP A N 1
ATOM 742 C CA . TRP A 1 94 ? 8.604 3.323 -13.544 1.00 91.69 94 TRP A CA 1
ATOM 743 C C . TRP A 1 94 ? 8.191 3.631 -12.106 1.00 91.69 94 TRP A C 1
ATOM 745 O O . TRP A 1 94 ? 8.625 4.633 -11.542 1.00 91.69 94 TRP A O 1
ATOM 755 N N . ASN A 1 95 ? 7.407 2.744 -11.488 1.00 89.69 95 ASN A N 1
ATOM 756 C CA . ASN A 1 95 ? 6.982 2.908 -10.102 1.00 89.69 95 ASN A CA 1
ATOM 757 C C . ASN A 1 95 ? 8.167 2.963 -9.138 1.00 89.69 95 ASN A C 1
ATOM 759 O O . ASN A 1 95 ? 8.174 3.800 -8.251 1.00 89.69 95 ASN A O 1
ATOM 763 N N . GLN A 1 96 ? 9.166 2.103 -9.314 1.00 88.56 96 GLN A N 1
ATOM 764 C CA . GLN A 1 96 ? 10.297 2.015 -8.393 1.00 88.56 96 GLN A CA 1
ATOM 765 C C . GLN A 1 96 ? 11.273 3.187 -8.509 1.00 88.56 96 GLN A C 1
ATOM 767 O O . GLN A 1 96 ? 11.852 3.580 -7.499 1.00 88.56 96 GLN A O 1
ATOM 772 N N . HIS A 1 97 ? 11.479 3.716 -9.717 1.00 87.94 97 HIS A N 1
ATOM 773 C CA . HIS A 1 97 ? 12.616 4.598 -9.986 1.00 87.94 97 HIS A CA 1
ATOM 774 C C . HIS A 1 97 ? 12.253 6.000 -10.461 1.00 87.94 97 HIS A C 1
ATOM 776 O O . HIS A 1 97 ? 13.095 6.885 -10.337 1.00 87.94 97 HIS A O 1
ATOM 782 N N . THR A 1 98 ? 11.046 6.220 -10.988 1.00 84.25 98 THR A N 1
ATOM 783 C CA . THR A 1 98 ? 10.667 7.501 -11.610 1.00 84.25 98 THR A CA 1
ATOM 784 C C . THR A 1 98 ? 9.384 8.100 -11.054 1.00 84.25 98 THR A C 1
ATOM 786 O O . THR A 1 98 ? 9.243 9.320 -11.058 1.00 84.25 98 THR A O 1
ATOM 789 N N . ASN A 1 99 ? 8.444 7.281 -10.584 1.00 84.25 99 ASN A N 1
ATOM 790 C CA . ASN A 1 99 ? 7.165 7.753 -10.076 1.00 84.25 99 ASN A CA 1
ATOM 791 C C . ASN A 1 99 ? 7.368 8.714 -8.886 1.00 84.25 99 ASN A C 1
ATOM 793 O O . ASN A 1 99 ? 7.792 8.263 -7.818 1.00 84.25 99 ASN A O 1
ATOM 797 N N . PRO A 1 100 ? 7.024 10.009 -9.030 1.00 76.75 100 PRO A N 1
ATOM 798 C CA . PRO A 1 100 ? 7.234 10.996 -7.974 1.00 76.75 100 PRO A CA 1
ATOM 799 C C . PRO A 1 100 ? 6.383 10.713 -6.731 1.00 76.75 100 PRO A C 1
ATOM 801 O O . PRO A 1 100 ? 6.763 11.092 -5.630 1.00 76.75 100 PRO A O 1
ATOM 804 N N . GLU A 1 101 ? 5.259 10.016 -6.893 1.00 78.12 101 GLU A N 1
ATOM 805 C CA . GLU A 1 101 ? 4.324 9.691 -5.815 1.00 78.12 101 GLU A CA 1
ATOM 806 C C . GLU A 1 101 ? 4.675 8.368 -5.117 1.00 78.12 101 GLU A C 1
ATOM 808 O O . GLU A 1 101 ? 4.077 8.025 -4.099 1.00 78.12 101 GLU A O 1
ATOM 813 N N . HIS A 1 102 ? 5.630 7.587 -5.637 1.00 82.44 102 HIS A N 1
ATOM 814 C CA . HIS A 1 102 ? 5.907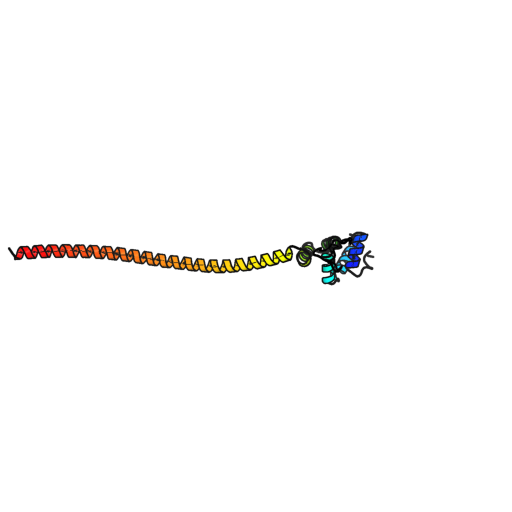 6.253 -5.101 1.00 82.44 102 HIS A CA 1
ATOM 815 C C . HIS A 1 102 ? 6.450 6.288 -3.670 1.00 82.44 102 HIS A C 1
ATOM 817 O O . HIS A 1 102 ? 6.034 5.468 -2.850 1.00 82.44 102 HIS A O 1
ATOM 823 N N . GLU A 1 103 ? 7.338 7.234 -3.349 1.00 78.62 103 GLU A N 1
ATOM 824 C CA . GLU A 1 103 ? 7.854 7.413 -1.984 1.00 78.62 103 GLU A CA 1
ATOM 825 C C . GLU A 1 103 ? 6.709 7.714 -1.006 1.00 78.62 103 GLU A C 1
ATOM 827 O O . GLU A 1 103 ? 6.544 7.008 -0.008 1.00 78.62 103 GLU A O 1
ATOM 832 N N . GLU A 1 104 ? 5.848 8.677 -1.343 1.00 83.56 104 GLU A N 1
ATOM 833 C CA . GLU A 1 104 ? 4.690 9.050 -0.525 1.00 83.56 104 GLU A CA 1
ATOM 834 C C . GLU A 1 104 ? 3.710 7.880 -0.355 1.00 83.56 104 GLU A C 1
ATOM 836 O O . GLU A 1 104 ? 3.251 7.589 0.751 1.00 83.56 104 GLU A O 1
ATOM 841 N N . VAL A 1 105 ? 3.425 7.141 -1.430 1.00 86.25 105 VAL A N 1
ATOM 842 C CA . VAL A 1 105 ? 2.555 5.958 -1.388 1.00 86.25 105 VAL A CA 1
ATOM 843 C C . VAL A 1 105 ? 3.156 4.856 -0.516 1.00 86.25 105 VAL A C 1
ATOM 845 O O . VAL A 1 105 ? 2.423 4.190 0.218 1.00 86.25 105 VAL A O 1
ATOM 848 N N . MET A 1 106 ? 4.471 4.646 -0.562 1.00 84.75 106 MET A N 1
ATOM 849 C CA . MET A 1 106 ? 5.154 3.664 0.282 1.00 84.75 106 MET A CA 1
ATOM 850 C C . MET A 1 106 ? 5.089 4.047 1.761 1.00 84.75 106 MET A C 1
ATOM 852 O O . MET A 1 106 ? 4.776 3.193 2.597 1.00 84.75 106 MET A O 1
ATOM 856 N N . GLU A 1 107 ? 5.294 5.322 2.090 1.00 89.12 107 GLU A N 1
ATOM 857 C CA . GLU A 1 107 ? 5.122 5.826 3.454 1.00 89.12 107 GLU A CA 1
ATOM 858 C C . GLU A 1 107 ? 3.681 5.674 3.946 1.00 89.12 107 GLU A C 1
ATOM 860 O O . GLU A 1 107 ? 3.447 5.190 5.056 1.00 89.12 107 GLU A O 1
ATOM 865 N N . LEU A 1 108 ? 2.700 6.045 3.122 1.00 91.62 108 LEU A N 1
ATOM 866 C CA . LEU A 1 108 ? 1.283 5.913 3.457 1.00 91.62 108 LEU A CA 1
ATOM 867 C C . LEU A 1 108 ? 0.882 4.449 3.648 1.00 91.62 108 LEU A C 1
ATOM 869 O O . LEU A 1 108 ? 0.145 4.135 4.580 1.00 91.62 108 LEU A O 1
ATOM 873 N N . ARG A 1 109 ? 1.405 3.530 2.829 1.00 91.62 109 ARG A N 1
ATOM 874 C CA . ARG A 1 109 ? 1.196 2.084 3.002 1.00 91.62 109 ARG A CA 1
ATOM 875 C C . ARG A 1 109 ? 1.796 1.571 4.306 1.00 91.62 109 ARG A C 1
ATOM 877 O O . ARG A 1 109 ? 1.166 0.751 4.973 1.00 91.62 109 ARG A O 1
ATOM 884 N N . ALA A 1 110 ? 2.985 2.040 4.679 1.00 93.38 110 ALA A N 1
ATOM 885 C CA . ALA A 1 110 ? 3.610 1.675 5.945 1.00 93.38 110 ALA A CA 1
ATOM 886 C C . ALA A 1 110 ? 2.789 2.181 7.142 1.00 93.38 110 ALA A C 1
ATOM 888 O O . ALA A 1 110 ? 2.496 1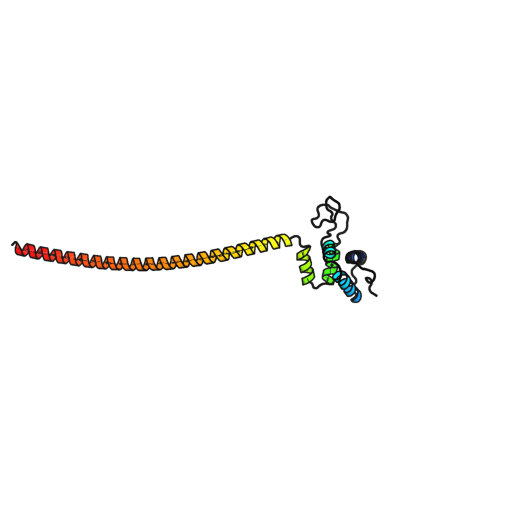.399 8.047 1.00 93.38 110 ALA A O 1
ATOM 889 N N . LYS A 1 111 ? 2.340 3.444 7.101 1.00 94.62 111 LYS A N 1
ATOM 890 C CA . LYS A 1 111 ? 1.448 4.038 8.113 1.00 94.62 111 LYS A CA 1
ATOM 891 C C . LYS A 1 111 ? 0.132 3.271 8.218 1.00 94.62 111 LYS A C 1
ATOM 893 O O . LYS A 1 111 ? -0.240 2.852 9.305 1.00 94.62 111 LYS A O 1
ATOM 898 N N . LEU A 1 112 ? -0.520 2.985 7.089 1.00 94.56 112 LEU A N 1
ATOM 899 C CA . LEU A 1 112 ? -1.758 2.204 7.054 1.00 94.56 112 LEU A CA 1
ATOM 900 C C . LEU A 1 112 ? -1.575 0.814 7.675 1.00 94.56 112 LEU A C 1
ATOM 902 O O . LEU A 1 112 ? -2.437 0.345 8.412 1.00 94.56 112 LEU A O 1
ATOM 906 N N . LYS A 1 113 ? -0.453 0.144 7.399 1.00 95.25 113 LYS A N 1
ATOM 907 C CA . LYS A 1 113 ? -0.156 -1.169 7.981 1.00 95.25 113 LYS A CA 1
ATOM 908 C C . LYS A 1 113 ? 0.028 -1.094 9.501 1.00 95.25 113 LYS A C 1
ATOM 910 O O . LYS A 1 113 ? -0.442 -1.995 10.194 1.00 95.25 113 LYS A O 1
ATOM 915 N N . ALA A 1 114 ? 0.689 -0.050 10.001 1.00 95.25 114 ALA A N 1
ATOM 916 C CA . ALA A 1 114 ? 0.849 0.185 11.434 1.00 95.25 114 ALA A CA 1
ATOM 917 C C . ALA A 1 114 ? -0.511 0.431 12.107 1.00 95.25 114 ALA A C 1
ATOM 919 O O . ALA A 1 114 ? -0.887 -0.329 12.998 1.00 95.25 114 ALA A O 1
ATOM 920 N N . GLU A 1 115 ? -1.305 1.369 11.586 1.00 95.56 115 GLU A N 1
ATOM 921 C CA . GLU A 1 115 ? -2.658 1.679 12.074 1.00 95.56 115 GLU A CA 1
ATOM 922 C C . GLU A 1 115 ? -3.573 0.447 12.076 1.00 95.56 115 GLU A C 1
ATOM 924 O O . GLU A 1 115 ? -4.260 0.162 13.054 1.00 95.56 115 GLU A O 1
ATOM 929 N N . MET A 1 116 ? -3.544 -0.362 11.012 1.00 94.62 116 MET A N 1
ATOM 930 C CA . MET A 1 116 ? -4.323 -1.604 10.946 1.00 94.62 116 MET A CA 1
ATOM 931 C C . MET A 1 116 ? -3.896 -2.625 12.006 1.00 94.62 116 MET A C 1
ATOM 933 O O . MET A 1 116 ? -4.733 -3.370 12.522 1.00 94.62 116 MET A O 1
ATOM 937 N N . SER A 1 117 ? -2.603 -2.679 12.334 1.00 93.38 117 SER A N 1
ATOM 938 C CA . SER A 1 117 ? -2.099 -3.565 13.384 1.00 93.38 117 SER A CA 1
ATOM 939 C C . SER A 1 117 ? -2.532 -3.103 14.777 1.00 93.38 117 SER A C 1
ATOM 941 O O . SER A 1 117 ? -2.978 -3.932 15.570 1.00 93.38 117 SER A O 1
ATOM 943 N N . GLU A 1 118 ? -2.512 -1.795 15.038 1.00 94.25 118 GLU A N 1
ATOM 944 C CA . GLU A 1 118 ? -2.992 -1.194 16.287 1.00 94.25 118 GLU A CA 1
ATOM 945 C C . GLU A 1 118 ? -4.509 -1.338 16.433 1.00 94.25 118 GLU A C 1
ATOM 947 O O . GLU A 1 118 ? -5.006 -1.786 17.463 1.00 94.25 118 GLU A O 1
ATOM 952 N N . HIS A 1 119 ? -5.272 -1.078 15.373 1.00 94.19 119 HIS A N 1
ATOM 953 C CA . HIS A 1 119 ? -6.715 -1.299 15.376 1.00 94.19 119 HIS A CA 1
ATOM 954 C C . HIS A 1 119 ? -7.067 -2.775 15.629 1.00 94.19 119 HIS A C 1
ATOM 956 O O . HIS A 1 119 ? -8.054 -3.098 16.292 1.00 94.19 119 HIS A O 1
ATOM 962 N N . SER A 1 120 ? -6.257 -3.715 15.129 1.00 94.50 120 SER A N 1
ATOM 963 C CA . SER A 1 120 ? -6.468 -5.134 15.417 1.00 94.50 120 SER A CA 1
ATOM 964 C C . SER A 1 120 ? -6.213 -5.488 16.883 1.00 94.50 120 SER A C 1
ATOM 966 O O . SER A 1 120 ? -6.849 -6.426 17.370 1.00 94.50 120 SER A O 1
ATOM 968 N N . THR A 1 121 ? -5.280 -4.830 17.574 1.00 94.94 121 THR A N 1
ATOM 969 C CA . THR A 1 121 ? -5.024 -5.101 18.996 1.00 94.94 121 THR A CA 1
ATOM 970 C C . THR A 1 121 ? -6.103 -4.468 19.864 1.00 94.94 121 THR A C 1
ATOM 972 O O . THR A 1 121 ? -6.659 -5.159 20.717 1.00 94.94 121 THR A O 1
ATOM 975 N N . THR A 1 122 ? -6.484 -3.218 19.595 1.00 95.00 122 THR A N 1
ATOM 976 C CA . THR A 1 122 ? -7.559 -2.529 20.327 1.00 95.00 122 THR A CA 1
ATOM 977 C C . THR A 1 122 ? -8.899 -3.234 20.167 1.00 95.00 122 THR A C 1
ATOM 979 O O . THR A 1 122 ? -9.606 -3.420 21.154 1.00 95.00 122 THR A O 1
ATOM 982 N N . LYS A 1 123 ? -9.219 -3.736 18.967 1.00 96.25 123 LYS A N 1
ATOM 983 C CA . LYS A 1 123 ? -10.425 -4.542 18.739 1.00 96.25 123 LYS A CA 1
ATOM 984 C C . LYS A 1 123 ? -10.473 -5.784 19.635 1.00 96.25 123 LYS A C 1
ATOM 986 O O . LYS A 1 123 ? -11.511 -6.058 20.224 1.00 96.25 123 LYS A O 1
ATOM 991 N N . LYS A 1 124 ? -9.359 -6.512 19.774 1.00 95.50 124 LYS A N 1
ATOM 992 C CA . LYS A 1 124 ? -9.291 -7.703 20.641 1.00 95.50 124 LYS A CA 1
ATOM 993 C C . LYS A 1 124 ? -9.459 -7.353 22.118 1.00 95.50 124 LYS A C 1
ATOM 995 O O . LYS A 1 124 ? -10.115 -8.094 22.843 1.00 95.50 124 LYS A O 1
ATOM 1000 N N . VAL A 1 125 ? -8.874 -6.237 22.560 1.00 95.69 125 VAL A N 1
ATOM 1001 C CA . VAL A 1 125 ? -9.051 -5.739 23.934 1.00 95.69 125 VAL A CA 1
ATOM 1002 C C . VAL A 1 125 ? -10.519 -5.399 24.182 1.00 95.69 125 VAL A C 1
ATOM 1004 O O . VAL A 1 125 ? -11.089 -5.867 25.162 1.00 95.69 125 VAL A O 1
ATOM 1007 N N . LEU A 1 126 ? -11.155 -4.681 23.255 1.00 95.94 126 LEU A N 1
ATOM 1008 C CA . LEU A 1 126 ? -12.565 -4.314 23.361 1.00 95.94 126 LEU A CA 1
ATOM 1009 C C . LEU A 1 126 ? -13.489 -5.542 23.382 1.00 95.94 126 LEU A C 1
ATOM 1011 O O . LEU A 1 126 ? -14.441 -5.584 24.154 1.00 95.94 126 LEU A O 1
ATOM 1015 N N . GLU A 1 127 ? -13.212 -6.559 22.561 1.00 95.94 127 GLU A N 1
ATOM 1016 C CA . GLU A 1 127 ? -13.957 -7.827 22.569 1.00 95.94 127 GLU A CA 1
ATOM 1017 C C . GLU A 1 127 ? -13.834 -8.551 23.918 1.00 95.94 127 GLU A C 1
ATOM 1019 O O . GLU A 1 127 ? -14.831 -9.050 24.446 1.00 95.94 127 GLU A O 1
ATOM 1024 N N . HIS A 1 128 ? -12.634 -8.567 24.505 1.00 95.56 128 HIS A N 1
ATOM 1025 C CA . HIS A 1 128 ? -12.401 -9.144 25.826 1.00 95.56 128 HIS A CA 1
ATOM 1026 C C . HIS A 1 128 ? -13.137 -8.369 26.930 1.00 95.56 128 HIS A C 1
ATOM 1028 O O . HIS A 1 128 ? -13.825 -8.975 27.751 1.00 95.56 128 HIS A O 1
ATOM 1034 N N . GLU A 1 129 ? -13.041 -7.038 26.938 1.00 96.06 129 GLU A N 1
ATOM 1035 C CA . GLU A 1 129 ? -13.764 -6.184 27.890 1.00 96.06 129 GLU A CA 1
ATOM 1036 C C . GLU A 1 129 ? -15.280 -6.356 27.766 1.00 96.06 129 GLU A C 1
ATOM 1038 O O . GLU A 1 129 ? -15.972 -6.501 28.771 1.00 96.06 129 GLU A O 1
ATOM 1043 N N . HIS A 1 130 ? -15.806 -6.416 26.542 1.00 96.31 130 HIS A N 1
ATOM 1044 C CA . HIS A 1 130 ? -17.226 -6.653 26.311 1.00 96.31 130 HIS A CA 1
ATOM 1045 C C . HIS A 1 130 ? -17.678 -8.012 26.864 1.00 96.31 130 HIS A C 1
ATOM 1047 O O . HIS A 1 130 ? -18.745 -8.099 27.471 1.00 96.31 130 HIS A O 1
ATOM 1053 N N . SER A 1 131 ? -16.871 -9.067 26.699 1.00 96.00 131 SER A N 1
ATOM 1054 C CA . SER A 1 131 ? -17.160 -10.375 27.299 1.00 96.00 131 SER A CA 1
ATOM 1055 C C . SER A 1 131 ? -17.177 -10.306 28.826 1.00 96.00 131 SER A C 1
ATOM 1057 O O . SER A 1 131 ? -18.126 -10.785 29.440 1.00 96.00 131 SER A O 1
ATOM 1059 N N . ALA A 1 132 ? -16.185 -9.651 29.436 1.00 96.69 132 ALA A N 1
ATOM 1060 C CA . ALA A 1 132 ? -16.122 -9.488 30.887 1.00 96.69 132 ALA A CA 1
ATOM 1061 C C . ALA A 1 132 ? -17.348 -8.733 31.433 1.00 96.69 132 ALA A C 1
ATOM 1063 O O . ALA A 1 132 ? -17.956 -9.155 32.415 1.00 96.69 132 ALA A O 1
ATOM 1064 N N . VAL A 1 133 ? -17.781 -7.670 30.748 1.00 97.00 133 VAL A N 1
ATOM 1065 C CA . VAL A 1 133 ? -18.990 -6.914 31.112 1.00 97.00 133 VAL A CA 1
ATOM 1066 C C . VAL A 1 133 ? -20.251 -7.775 31.014 1.00 97.00 133 VAL A C 1
ATOM 1068 O O . VAL A 1 133 ? -21.153 -7.645 31.845 1.00 97.00 133 VAL A O 1
ATOM 1071 N N . LEU A 1 134 ? -20.353 -8.654 30.012 1.00 96.94 134 LEU A N 1
ATOM 1072 C CA . LEU A 1 134 ? -21.482 -9.581 29.904 1.00 96.94 134 LEU A CA 1
ATOM 1073 C C . LEU A 1 134 ? -21.509 -10.583 31.063 1.00 96.94 134 LEU A C 1
ATOM 1075 O O . LEU A 1 134 ? -22.583 -10.813 31.626 1.00 96.94 134 LEU A O 1
ATOM 1079 N N . ASP A 1 135 ? -20.352 -11.120 31.449 1.00 96.94 135 ASP A N 1
ATOM 1080 C CA . ASP A 1 135 ? -20.230 -12.053 32.572 1.00 96.94 135 ASP A CA 1
ATOM 1081 C C . ASP A 1 135 ? -20.614 -11.380 33.897 1.00 96.94 135 ASP A C 1
ATOM 1083 O O . ASP A 1 135 ? -21.444 -11.899 34.650 1.00 96.94 135 ASP A O 1
ATOM 1087 N N . GLU A 1 136 ? -20.095 -10.177 34.157 1.00 96.75 136 GLU A N 1
ATOM 1088 C CA . GLU A 1 136 ? -20.458 -9.373 35.330 1.00 96.75 136 GLU A CA 1
ATOM 1089 C C . GLU A 1 136 ? -21.956 -9.052 35.352 1.00 96.75 136 GLU A C 1
ATOM 1091 O O . GLU A 1 136 ? -22.622 -9.181 36.384 1.00 96.75 136 GLU A O 1
ATOM 1096 N N . ARG A 1 137 ? -22.533 -8.687 34.201 1.00 96.50 137 ARG A N 1
ATOM 1097 C CA . ARG A 1 137 ? -23.972 -8.429 34.084 1.00 96.50 137 ARG A CA 1
ATOM 1098 C C . ARG A 1 137 ? -24.796 -9.680 34.394 1.00 96.50 137 ARG A C 1
ATOM 1100 O O . ARG A 1 137 ? -25.843 -9.559 35.034 1.00 96.50 137 ARG A O 1
ATOM 1107 N N . GLY A 1 138 ? -24.328 -10.859 33.985 1.00 96.94 138 GLY A N 1
ATOM 1108 C CA . GLY A 1 138 ? -24.916 -12.147 34.352 1.00 96.94 138 GLY A CA 1
ATOM 1109 C C . GLY A 1 138 ? -24.928 -12.359 35.867 1.00 96.94 138 GLY A C 1
ATOM 1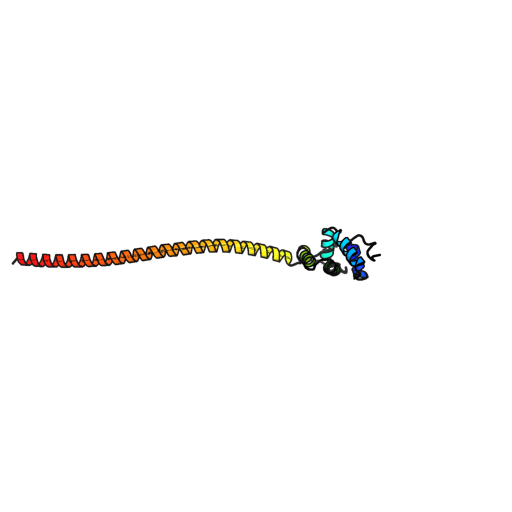110 O O . GLY A 1 138 ? -25.990 -12.594 36.448 1.00 96.94 138 GLY A O 1
ATOM 1111 N N . GLN A 1 139 ? -23.785 -12.161 36.525 1.00 97.19 139 GLN A N 1
ATOM 1112 C CA . GLN A 1 139 ? -23.661 -12.284 37.984 1.00 97.19 139 GLN A CA 1
ATOM 1113 C C . GLN A 1 139 ? -24.573 -11.302 38.734 1.00 97.19 139 GLN A C 1
ATOM 1115 O O . GLN A 1 139 ? -25.223 -11.670 39.715 1.00 97.19 139 GLN A O 1
ATOM 1120 N N . VAL A 1 140 ? -24.686 -10.059 38.259 1.00 97.38 140 VAL A N 1
ATOM 1121 C CA . VAL A 1 140 ? -25.599 -9.062 38.841 1.00 97.38 140 VAL A CA 1
ATOM 1122 C C . VAL A 1 140 ? -27.057 -9.510 38.725 1.00 97.38 140 VAL A C 1
ATOM 1124 O O . VAL A 1 140 ? -27.825 -9.331 39.673 1.00 97.38 140 VAL A O 1
ATOM 1127 N N . CYS A 1 141 ? -27.463 -10.102 37.600 1.00 96.75 141 CYS A N 1
ATOM 1128 C CA . CYS A 1 141 ? -28.810 -10.653 37.441 1.00 96.75 141 CYS A CA 1
ATOM 1129 C C . CYS A 1 141 ? -29.081 -11.800 38.427 1.00 96.75 141 CYS A C 1
ATOM 1131 O O . CYS A 1 141 ? -30.142 -11.822 39.054 1.00 96.75 141 CYS A O 1
ATOM 1133 N N .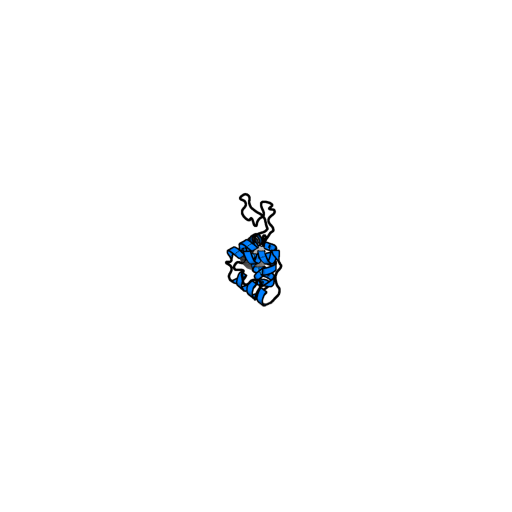 GLU A 1 142 ? -28.122 -12.706 38.625 1.00 97.31 142 GLU A N 1
ATOM 1134 C CA . GLU A 1 142 ? -28.246 -13.788 39.610 1.00 97.31 142 GLU A CA 1
ATOM 1135 C C . GLU A 1 142 ? -28.357 -13.261 41.043 1.00 97.31 142 GLU A C 1
ATOM 1137 O O . GLU A 1 142 ? -29.202 -13.719 41.818 1.00 97.31 142 GLU A O 1
ATOM 1142 N N . LEU A 1 143 ? -27.534 -12.274 41.408 1.00 97.25 143 LEU A N 1
ATOM 1143 C CA . LEU A 1 143 ? -27.599 -11.635 42.721 1.00 97.25 143 LEU A CA 1
ATOM 1144 C C . LEU A 1 143 ? -28.941 -10.935 42.934 1.00 97.25 143 LEU A C 1
ATOM 1146 O O . LEU A 1 143 ? -29.541 -11.094 43.995 1.00 97.25 143 LEU A O 1
ATOM 1150 N N . LYS A 1 144 ? -29.461 -10.228 41.923 1.00 97.56 144 LYS A N 1
ATOM 1151 C CA . LYS A 1 144 ? -30.798 -9.618 41.983 1.00 97.56 144 LYS A CA 1
ATOM 1152 C C . LYS A 1 144 ? -31.893 -10.656 42.224 1.00 97.56 144 LYS A C 1
ATOM 1154 O O . LYS A 1 144 ? -32.764 -10.424 43.058 1.00 97.56 144 LYS A O 1
ATOM 1159 N N . ALA A 1 145 ? -31.832 -11.806 41.553 1.00 97.19 145 ALA A N 1
ATOM 1160 C CA . ALA A 1 145 ? -32.790 -12.889 41.766 1.00 97.19 145 ALA A CA 1
ATOM 1161 C C . ALA A 1 145 ? -32.710 -13.461 43.195 1.00 97.19 145 ALA A C 1
ATOM 1163 O O . ALA A 1 145 ? -33.739 -13.680 43.835 1.00 97.19 145 ALA A O 1
ATOM 1164 N N . LYS A 1 146 ? -31.495 -13.645 43.731 1.00 97.50 146 LYS A N 1
ATOM 1165 C CA . LYS A 1 146 ? -31.283 -14.090 45.119 1.00 97.50 146 LYS A CA 1
ATOM 1166 C C . LYS A 1 146 ? -31.825 -13.085 46.135 1.00 97.50 146 LYS A C 1
ATOM 1168 O O . LYS A 1 146 ? -32.479 -13.496 47.088 1.00 97.50 146 LYS A O 1
ATOM 1173 N N . VAL A 1 147 ? -31.591 -11.788 45.925 1.00 97.88 147 VAL A N 1
ATOM 1174 C CA . VAL A 1 147 ? -32.125 -10.725 46.792 1.00 97.88 147 VAL A CA 1
ATOM 1175 C C . VAL A 1 147 ? -33.651 -10.759 46.804 1.00 97.88 147 VAL A C 1
ATOM 1177 O O . VAL A 1 147 ? -34.229 -10.800 47.884 1.00 97.88 147 VAL A O 1
ATOM 1180 N N . ALA A 1 148 ? -34.296 -10.849 45.639 1.00 97.25 148 ALA A N 1
ATOM 1181 C CA . ALA A 1 148 ? -35.755 -10.930 45.556 1.00 97.25 148 ALA A CA 1
ATOM 1182 C C . ALA A 1 148 ? -36.327 -12.148 46.315 1.00 97.25 148 ALA A C 1
ATOM 1184 O O . ALA A 1 148 ? -37.323 -12.027 47.024 1.00 97.25 148 ALA A O 1
ATOM 1185 N N . CYS A 1 149 ? -35.667 -13.309 46.222 1.00 96.81 149 CYS A N 1
ATOM 1186 C CA . CYS A 1 149 ? -36.050 -14.521 46.956 1.00 96.81 149 CYS A CA 1
ATOM 1187 C C . CYS A 1 149 ? -35.875 -14.373 48.481 1.00 96.81 149 CYS A C 1
ATOM 1189 O O . CYS A 1 149 ? -36.728 -14.776 49.271 1.00 96.81 149 CYS A O 1
ATOM 1191 N N . LEU A 1 150 ? -34.778 -13.756 48.926 1.00 97.44 150 LEU A N 1
ATOM 1192 C CA . LEU A 1 150 ? -34.558 -13.491 50.350 1.00 97.44 150 LEU A CA 1
ATOM 1193 C C . LEU A 1 150 ? -35.551 -12.461 50.898 1.00 97.44 150 LEU A C 1
ATOM 1195 O O . LEU A 1 150 ? -35.988 -12.580 52.043 1.00 97.44 150 LEU A O 1
ATOM 1199 N N . GLU A 1 151 ? -35.928 -11.464 50.099 1.00 96.94 151 GLU A N 1
ATOM 1200 C CA . GLU A 1 151 ? -36.946 -10.481 50.463 1.00 96.94 151 GLU A CA 1
ATOM 1201 C C . GLU A 1 151 ? -38.325 -11.121 50.643 1.00 96.94 151 GLU A C 1
ATOM 1203 O O . GLU A 1 151 ? -38.996 -10.805 51.631 1.00 96.94 151 GLU A O 1
ATOM 1208 N N . SER A 1 152 ? -38.725 -12.052 49.767 1.00 96.06 152 SER A N 1
ATOM 1209 C CA . SER A 1 152 ? -39.987 -12.788 49.923 1.00 96.06 152 SER A CA 1
ATOM 1210 C C . SER A 1 152 ? -39.967 -13.680 51.163 1.00 96.06 152 SER A C 1
ATOM 1212 O O . SER A 1 152 ? -40.883 -13.605 51.978 1.00 96.06 152 SER A O 1
ATOM 1214 N N . PHE A 1 153 ? -38.885 -14.430 51.388 1.00 96.56 153 PHE A N 1
ATOM 1215 C CA . PHE A 1 153 ? -38.737 -15.265 52.584 1.00 96.56 153 PHE A CA 1
ATOM 1216 C C . PHE A 1 153 ? -38.749 -14.438 53.880 1.00 96.56 153 PHE A C 1
ATOM 1218 O O . PHE A 1 153 ? -39.381 -14.803 54.872 1.00 96.56 153 PHE A O 1
ATOM 1225 N N . ARG A 1 154 ? -38.087 -13.273 53.884 1.00 97.31 154 ARG A N 1
ATOM 1226 C CA . ARG A 1 154 ? -38.144 -12.328 55.008 1.00 97.31 154 ARG A CA 1
ATOM 1227 C C . ARG A 1 154 ? -39.571 -11.831 55.239 1.00 97.31 154 ARG A C 1
ATOM 1229 O O . ARG A 1 154 ? -39.979 -11.697 56.390 1.00 97.31 154 ARG A O 1
ATOM 1236 N N . HIS A 1 155 ? -40.310 -11.525 54.173 1.00 96.69 155 HIS A N 1
ATOM 1237 C CA . HIS A 1 155 ? -41.697 -11.077 54.272 1.00 96.69 155 HIS A CA 1
ATOM 1238 C C . HIS A 1 155 ? -42.602 -12.158 54.876 1.00 96.69 155 HIS A C 1
ATOM 1240 O O . HIS A 1 155 ? -43.323 -11.868 55.829 1.00 96.69 155 HIS A O 1
ATOM 1246 N N . GLU A 1 156 ? -42.497 -13.403 54.408 1.00 96.69 156 GLU A N 1
ATOM 1247 C CA . GLU A 1 156 ? -43.224 -14.554 54.962 1.00 96.69 156 GLU A CA 1
ATOM 1248 C C . GLU A 1 156 ? -42.927 -14.750 56.453 1.00 96.69 156 GLU A C 1
ATOM 1250 O O . GLU A 1 156 ? -43.847 -14.830 57.266 1.00 96.69 156 GLU A O 1
ATOM 1255 N N . ASN A 1 157 ? -41.651 -14.731 56.846 1.00 96.81 157 ASN A N 1
ATOM 1256 C CA . ASN A 1 157 ? -41.267 -14.850 58.255 1.00 96.81 157 ASN A CA 1
ATOM 1257 C C . ASN A 1 157 ? -41.789 -13.693 59.115 1.00 96.81 157 ASN A C 1
ATOM 1259 O O . ASN A 1 157 ? -42.176 -13.892 60.264 1.00 96.81 157 ASN A O 1
ATOM 1263 N N . ASN A 1 158 ? -41.818 -12.470 58.584 1.00 97.38 158 ASN A N 1
ATOM 1264 C CA . ASN A 1 158 ? -42.395 -11.340 59.308 1.00 97.38 158 ASN A CA 1
ATOM 1265 C C . ASN A 1 158 ? -43.900 -11.530 59.542 1.00 97.38 158 ASN A C 1
ATOM 1267 O O . ASN A 1 158 ? -44.382 -11.202 60.628 1.00 97.38 158 ASN A O 1
ATOM 1271 N N . MET A 1 159 ? -44.624 -12.087 58.566 1.00 96.56 159 MET A N 1
ATOM 1272 C CA . MET A 1 159 ? -46.045 -12.410 58.709 1.00 96.56 159 MET A CA 1
ATOM 1273 C C . MET A 1 159 ? -46.272 -13.493 59.766 1.00 96.56 159 MET A C 1
ATOM 1275 O O . MET A 1 159 ? -47.087 -13.296 60.665 1.00 96.56 159 MET A O 1
ATOM 1279 N N . THR A 1 160 ? -45.498 -14.582 59.745 1.00 96.94 160 THR A N 1
ATOM 1280 C CA . THR A 1 160 ? -45.628 -15.647 60.755 1.00 96.94 160 THR A CA 1
ATOM 1281 C C . THR A 1 160 ? -45.295 -15.153 62.163 1.00 96.94 160 THR A C 1
ATOM 1283 O O . THR A 1 160 ? -45.998 -15.483 63.117 1.00 96.94 160 THR A O 1
ATOM 1286 N N . ILE A 1 161 ? -44.277 -14.300 62.322 1.00 97.31 161 ILE A N 1
ATOM 1287 C CA . ILE A 1 161 ? -43.972 -13.650 63.606 1.00 97.31 161 ILE A CA 1
ATOM 1288 C C . ILE A 1 161 ? -45.151 -12.792 64.072 1.00 97.31 161 ILE A C 1
ATOM 1290 O O . ILE A 1 161 ? -45.476 -12.797 65.259 1.00 97.31 161 ILE A O 1
ATOM 1294 N N . MET A 1 162 ? -45.785 -12.043 63.168 1.00 96.56 162 MET A N 1
ATOM 1295 C CA . MET A 1 162 ? -46.935 -11.201 63.496 1.00 96.56 162 MET A CA 1
ATOM 1296 C C . MET A 1 162 ? -48.131 -12.040 63.963 1.00 96.56 162 MET A C 1
ATOM 1298 O O . MET A 1 162 ? -48.725 -11.727 64.994 1.00 96.56 162 MET A O 1
ATOM 1302 N N . GLU A 1 163 ? -48.423 -13.144 63.274 1.00 96.25 163 GLU A N 1
ATOM 1303 C CA . GLU A 1 163 ? -49.463 -14.103 63.664 1.00 96.25 163 GLU A CA 1
ATOM 1304 C C . GLU A 1 163 ? -49.182 -14.746 65.026 1.00 96.25 163 GLU A C 1
ATOM 1306 O O . GLU A 1 163 ? -50.073 -14.843 65.870 1.00 96.25 163 GLU A O 1
ATOM 1311 N N . LEU A 1 164 ? -47.941 -15.177 65.266 1.00 97.00 164 LEU A N 1
ATOM 1312 C CA . LEU A 1 164 ? -47.538 -15.762 66.546 1.00 97.00 164 LEU A CA 1
ATOM 1313 C C . LEU A 1 164 ? -47.636 -14.745 67.685 1.00 97.00 164 LEU A C 1
ATOM 1315 O O . LEU A 1 164 ? -48.093 -15.094 68.772 1.00 97.00 164 LEU A O 1
ATOM 1319 N N . LYS A 1 165 ? -47.255 -13.485 67.440 1.00 96.00 165 LYS A N 1
ATOM 1320 C CA . LYS A 1 165 ? -47.431 -12.397 68.410 1.00 96.00 165 LYS A CA 1
ATOM 1321 C C . LYS A 1 165 ? -48.905 -12.177 68.734 1.00 96.00 165 LYS A C 1
ATOM 1323 O O . LYS A 1 165 ? -49.227 -12.076 69.910 1.00 96.00 165 LYS A O 1
ATOM 1328 N N . ALA A 1 166 ? -49.784 -12.140 67.731 1.00 95.25 166 ALA A N 1
ATOM 1329 C CA . ALA A 1 166 ? -51.224 -11.979 67.945 1.00 95.25 166 ALA A CA 1
ATOM 1330 C C . ALA A 1 166 ? -51.795 -13.102 68.829 1.00 95.25 166 ALA A C 1
ATOM 1332 O O . ALA A 1 166 ? -52.379 -12.819 69.869 1.00 95.25 166 ALA A O 1
ATOM 1333 N N . LYS A 1 167 ? -51.498 -14.367 68.500 1.00 95.44 167 LYS A N 1
ATOM 1334 C CA . LYS A 1 167 ? -51.918 -15.528 69.308 1.00 95.44 167 LYS A CA 1
ATOM 1335 C C . LYS A 1 167 ? -51.400 -15.476 70.747 1.00 95.44 167 LYS A C 1
ATOM 1337 O O . LYS A 1 167 ? -52.098 -15.889 71.667 1.00 95.44 167 LYS A O 1
ATOM 1342 N N . LEU A 1 168 ? -50.166 -15.005 70.953 1.00 94.94 168 LEU A N 1
ATOM 1343 C CA . LEU A 1 168 ? -49.605 -14.836 72.294 1.00 94.94 168 LEU A CA 1
ATOM 1344 C C . LEU A 1 168 ? -50.388 -13.784 73.093 1.00 94.94 168 LEU A C 1
ATOM 1346 O O . LEU A 1 168 ? -50.689 -14.025 74.259 1.00 94.94 168 LEU A O 1
ATOM 1350 N N . TYR A 1 169 ? -50.717 -12.645 72.474 1.00 94.62 169 TYR A N 1
ATOM 1351 C CA . TYR A 1 169 ? -51.529 -11.606 73.112 1.00 94.62 169 TYR A CA 1
ATOM 1352 C C . TYR A 1 169 ? -52.903 -12.139 73.524 1.00 94.62 169 TYR A C 1
ATOM 1354 O O . TYR A 1 169 ? -53.291 -11.931 74.671 1.00 94.62 169 TYR A O 1
ATOM 1362 N N . ASP A 1 170 ? -53.585 -12.879 72.646 1.00 94.00 170 ASP A N 1
ATOM 1363 C CA . ASP A 1 170 ? -54.888 -13.484 72.952 1.00 94.00 170 ASP A CA 1
ATOM 1364 C C . ASP A 1 170 ? -54.805 -14.394 74.195 1.00 94.00 170 ASP A C 1
ATOM 1366 O O . ASP A 1 170 ? -55.573 -14.236 75.144 1.00 94.00 170 ASP A O 1
ATOM 1370 N N . LEU A 1 171 ? -53.798 -15.275 74.253 1.00 94.19 171 LEU A N 1
ATOM 1371 C CA . LEU A 1 171 ? -53.575 -16.182 75.390 1.00 94.19 171 LEU A CA 1
ATOM 1372 C C . LEU A 1 171 ? -53.220 -15.465 76.701 1.00 94.19 171 LEU A C 1
ATOM 1374 O O . LEU A 1 171 ? -53.511 -15.979 77.783 1.00 94.19 171 LEU A O 1
ATOM 1378 N N . MET A 1 172 ? -52.527 -14.326 76.631 1.00 92.31 172 MET A N 1
ATOM 1379 C CA . MET A 1 172 ? -52.190 -13.539 77.820 1.00 92.31 172 MET A CA 1
ATOM 1380 C C . MET A 1 172 ? -53.428 -12.852 78.397 1.00 92.31 172 MET A C 1
ATOM 1382 O O . MET A 1 172 ? -53.616 -12.882 79.609 1.00 92.31 172 MET A O 1
ATOM 1386 N N . VAL A 1 173 ? -54.297 -12.307 77.540 1.00 90.19 173 VAL A N 1
ATOM 1387 C CA . VAL A 1 173 ? -55.555 -11.671 77.959 1.00 90.19 173 VAL A CA 1
ATOM 1388 C C . VAL A 1 173 ? -56.521 -12.697 78.559 1.00 90.19 173 VAL A C 1
ATOM 1390 O O . VAL A 1 173 ? -57.119 -12.429 79.597 1.00 90.19 173 VAL A O 1
ATOM 1393 N N . GLU A 1 174 ? -56.629 -13.894 77.974 1.00 79.19 174 GLU A N 1
ATOM 1394 C CA . GLU A 1 174 ? -57.469 -14.980 78.511 1.00 79.19 174 GLU A CA 1
ATOM 1395 C C . GLU A 1 174 ? -57.028 -15.488 79.895 1.00 79.19 174 GLU A C 1
ATOM 1397 O O . GLU A 1 174 ? -57.834 -16.067 80.616 1.00 79.19 174 GLU A O 1
ATOM 1402 N N . LYS A 1 175 ? -55.759 -15.300 80.281 1.00 67.00 175 LYS A N 1
ATOM 1403 C CA . LYS A 1 175 ? -55.237 -15.714 81.596 1.00 67.00 175 LYS A CA 1
ATOM 1404 C C . LYS A 1 175 ? -55.363 -14.656 82.693 1.00 67.00 175 LYS A C 1
ATOM 1406 O O . LYS A 1 175 ? -55.189 -15.004 83.860 1.00 67.00 175 LYS A O 1
ATOM 1411 N N . GLU A 1 176 ? -55.591 -13.394 82.337 1.00 58.44 176 GLU A N 1
ATOM 1412 C CA . GLU A 1 176 ? -55.687 -12.273 83.285 1.00 58.44 176 GLU A CA 1
ATOM 1413 C C . GLU A 1 176 ? -57.136 -11.911 83.675 1.00 58.44 176 GLU A C 1
ATOM 1415 O O . GLU A 1 176 ? -57.320 -11.127 84.608 1.00 58.44 176 GLU A O 1
ATOM 1420 N N . GLY A 1 177 ? -58.149 -12.479 83.004 1.00 50.78 177 GLY A N 1
ATOM 1421 C CA . GLY A 1 177 ? -59.580 -12.334 83.332 1.00 50.78 177 GLY A CA 1
ATOM 1422 C C . GLY A 1 177 ? -60.142 -13.502 84.132 1.00 50.78 177 GLY A C 1
ATOM 1423 O O . GLY A 1 177 ? -60.951 -13.235 85.049 1.00 50.78 177 GLY A O 1
#

Radius of gyration: 43.84 Å; chains: 1; bounding box: 87×41×123 Å